Protein AF-A0A670ZK69-F1 (afdb_monomer_lite)

Foldseek 3Di:
DDPLQVLLVVLCVVVQPDWDALVVSLVSCVVVVVDPCPDPDSSVVSLVSLVVLQPDLCRQWHADPPDDRTIHGPPDSVCSVPDVVPD

Organism: Pseudonaja textilis (NCBI:txid8673)

pLDDT: mean 70.97, std 12.49, range [37.94, 87.0]

Radius of gyration: 12.97 Å; chains: 1; bounding box: 31×26×39 Å

Secondary structure (DSSP, 8-state):
--HHHHHHHHHHHHTTTSPBPHHHHHHHHHHTT-----SS-HHHHHHHHHHHHHTSTT-SEEEPTTSTT-EEE-S-GGGGG--TT--

Structure (mmCIF, N/CA/C/O backbone):
data_AF-A0A670ZK69-F1
#
_entry.id   AF-A0A670ZK69-F1
#
loop_
_atom_site.group_PDB
_atom_site.id
_atom_site.type_symbol
_atom_site.label_atom_id
_atom_site.label_alt_id
_atom_site.label_comp_id
_atom_site.label_asym_id
_atom_site.label_entity_id
_atom_site.label_seq_id
_atom_site.pdbx_PDB_ins_code
_atom_site.Cartn_x
_atom_site.Cartn_y
_atom_site.Cartn_z
_atom_site.occupancy
_atom_site.B_iso_or_equ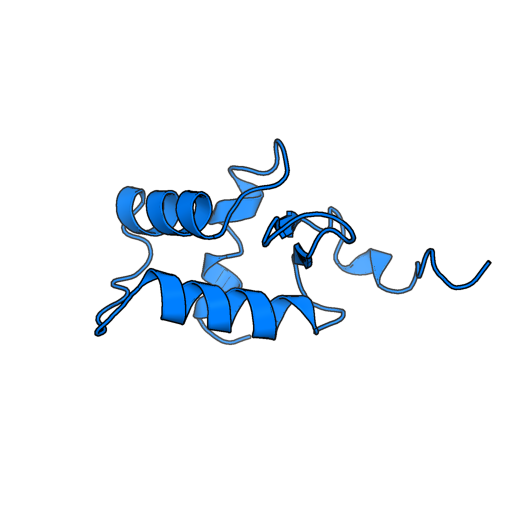iv
_atom_site.auth_seq_id
_atom_site.auth_comp_id
_atom_site.auth_asym_id
_atom_site.auth_atom_id
_atom_site.pdbx_PDB_model_num
ATOM 1 N N . LEU A 1 1 ? 7.874 -16.282 7.770 1.00 49.59 1 LEU A N 1
ATOM 2 C CA . LEU A 1 1 ? 7.227 -15.030 7.317 1.00 49.59 1 LEU A CA 1
ATOM 3 C C . LEU A 1 1 ? 6.585 -14.357 8.523 1.00 49.59 1 LEU A C 1
ATOM 5 O O . LEU A 1 1 ? 5.856 -15.023 9.244 1.00 49.59 1 LEU A O 1
ATOM 9 N N . GLY A 1 2 ? 6.894 -13.087 8.797 1.00 56.97 2 GLY A N 1
ATOM 10 C CA . GLY A 1 2 ? 6.267 -12.354 9.903 1.00 56.97 2 GLY A CA 1
ATOM 11 C C . GLY A 1 2 ? 4.777 -12.114 9.644 1.00 56.97 2 GLY A C 1
ATOM 12 O O . GLY A 1 2 ? 4.376 -11.940 8.495 1.00 56.97 2 GLY A O 1
ATOM 13 N N . VAL A 1 3 ? 3.970 -12.057 10.705 1.00 60.25 3 VAL A N 1
ATOM 14 C CA . VAL A 1 3 ? 2.501 -11.878 10.665 1.00 60.25 3 VAL A CA 1
ATOM 15 C C . VAL A 1 3 ? 2.016 -10.728 9.765 1.00 60.25 3 VAL A C 1
ATOM 17 O O . VAL A 1 3 ? 0.938 -10.807 9.192 1.00 60.25 3 VAL A O 1
ATOM 20 N N . GLY A 1 4 ? 2.819 -9.671 9.586 1.00 63.69 4 GLY A N 1
ATOM 21 C CA . GLY A 1 4 ? 2.480 -8.551 8.697 1.00 63.69 4 GLY A CA 1
ATOM 22 C C . GLY A 1 4 ? 2.545 -8.884 7.201 1.00 63.69 4 GLY A C 1
ATOM 23 O O . GLY A 1 4 ? 1.835 -8.272 6.415 1.00 63.69 4 GLY A O 1
ATOM 24 N N . SER A 1 5 ? 3.364 -9.860 6.800 1.00 65.31 5 SER A N 1
ATOM 25 C CA . SER A 1 5 ? 3.512 -10.278 5.398 1.00 65.31 5 SER A CA 1
ATOM 26 C C . SER A 1 5 ? 2.292 -11.072 4.913 1.00 65.31 5 SER A C 1
ATOM 28 O O . SER A 1 5 ? 1.773 -10.812 3.831 1.00 65.31 5 SER A O 1
ATOM 30 N N . VAL A 1 6 ? 1.774 -11.964 5.768 1.00 69.56 6 VAL A N 1
ATOM 31 C CA . VAL A 1 6 ? 0.592 -12.808 5.496 1.00 69.56 6 VAL A CA 1
ATOM 32 C C . VAL A 1 6 ? -0.691 -11.981 5.387 1.00 69.56 6 VAL A C 1
ATOM 34 O O . VAL A 1 6 ? -1.590 -12.323 4.629 1.00 69.56 6 VAL A O 1
ATOM 37 N N . LEU A 1 7 ? -0.761 -10.872 6.121 1.00 74.06 7 LEU A N 1
ATOM 38 C CA . LEU A 1 7 ? -1.897 -9.958 6.091 1.00 74.06 7 LEU A CA 1
ATOM 39 C C . LEU A 1 7 ? -1.955 -9.149 4.785 1.00 74.06 7 LEU A C 1
ATOM 41 O O . LEU A 1 7 ? -3.024 -8.966 4.214 1.00 74.06 7 LEU A O 1
ATOM 45 N N . LEU A 1 8 ? -0.794 -8.698 4.295 1.00 75.88 8 LEU A N 1
ATOM 46 C CA . LEU A 1 8 ? -0.690 -7.878 3.083 1.00 75.88 8 LEU A CA 1
ATOM 47 C C . LEU A 1 8 ? -0.977 -8.675 1.801 1.00 75.88 8 LEU A C 1
ATOM 49 O O . LEU A 1 8 ? -1.793 -8.209 1.017 1.00 75.88 8 LEU A O 1
ATOM 53 N N . SER A 1 9 ? -0.375 -9.865 1.636 1.00 73.25 9 SER A N 1
ATOM 54 C CA . SER A 1 9 ? -1.177 -11.098 1.582 1.00 73.25 9 SER A CA 1
ATOM 55 C C . SER A 1 9 ? -2.584 -11.066 1.002 1.00 73.25 9 SER A C 1
ATOM 57 O O . SER A 1 9 ? -2.858 -10.652 -0.124 1.00 73.25 9 SER A O 1
ATOM 59 N N . GLY A 1 10 ? -3.488 -11.524 1.868 1.00 75.12 10 GLY A N 1
ATOM 60 C CA . GLY A 1 10 ? -4.901 -11.671 1.573 1.00 75.12 10 GLY A CA 1
ATOM 61 C C . GLY A 1 10 ? -5.586 -10.360 1.204 1.00 75.12 10 GLY A C 1
ATOM 62 O O . GLY A 1 10 ? -6.493 -10.390 0.379 1.00 75.12 10 GLY A O 1
ATOM 63 N N . VAL A 1 11 ? -5.147 -9.214 1.747 1.00 77.19 11 VAL A N 1
ATOM 64 C CA . VAL A 1 11 ? -5.696 -7.906 1.351 1.00 77.19 11 VAL A CA 1
ATOM 65 C C . VAL A 1 11 ? -5.451 -7.669 -0.127 1.00 77.19 11 VAL A C 1
ATOM 67 O O . VAL A 1 11 ? -6.379 -7.461 -0.889 1.00 77.19 11 VAL A O 1
ATOM 70 N N . LEU A 1 12 ? -4.206 -7.720 -0.572 1.00 72.50 12 LEU A N 1
ATOM 71 C CA . LEU A 1 12 ? -3.928 -7.414 -1.961 1.00 72.50 12 LEU A CA 1
ATOM 72 C C . LEU A 1 12 ? -4.441 -8.513 -2.898 1.00 72.50 12 LEU A C 1
ATOM 74 O O . LEU A 1 12 ? -4.900 -8.185 -3.986 1.00 72.50 12 LEU A O 1
ATOM 78 N N . GLU A 1 13 ? -4.407 -9.790 -2.499 1.00 75.94 13 GLU A N 1
ATOM 79 C CA . GLU A 1 13 ? -4.960 -10.884 -3.313 1.00 75.94 13 GLU A CA 1
ATOM 80 C C . GLU A 1 13 ? -6.449 -10.663 -3.620 1.00 75.94 13 GLU A C 1
ATOM 82 O O . GLU A 1 13 ? -6.856 -10.809 -4.773 1.00 75.94 13 GLU A O 1
ATOM 87 N N . ASN A 1 14 ? -7.232 -10.206 -2.635 1.00 77.56 14 ASN A N 1
ATOM 88 C CA . ASN A 1 14 ? -8.643 -9.850 -2.825 1.00 77.56 14 ASN A CA 1
ATOM 89 C C . ASN A 1 14 ? -8.849 -8.540 -3.607 1.00 77.56 14 ASN A C 1
ATOM 91 O O . ASN A 1 14 ? -9.890 -8.365 -4.234 1.00 77.56 14 ASN A O 1
ATOM 95 N N . TYR A 1 15 ? -7.868 -7.632 -3.603 1.00 75.56 15 TYR A N 1
ATOM 96 C CA . TYR A 1 15 ? -7.947 -6.303 -4.228 1.00 75.56 15 TYR A CA 1
ATOM 97 C C . TYR A 1 15 ? -6.901 -6.119 -5.346 1.00 75.56 15 TYR A C 1
ATOM 99 O O . TYR A 1 15 ? -6.313 -5.051 -5.516 1.00 75.56 15 TYR A O 1
ATOM 107 N N . SER A 1 16 ? -6.671 -7.173 -6.132 1.00 67.12 16 SER A N 1
ATOM 108 C CA . SER A 1 16 ? -5.601 -7.276 -7.138 1.00 67.12 16 SER A CA 1
ATOM 109 C C . SER A 1 16 ? -5.876 -6.542 -8.465 1.00 67.12 16 SER A C 1
ATOM 111 O O . SER A 1 16 ? -5.058 -6.602 -9.382 1.00 67.12 16 SER A O 1
ATOM 113 N N . ASP A 1 17 ? -6.986 -5.804 -8.558 1.00 69.44 17 ASP A N 1
ATOM 114 C CA . ASP A 1 17 ? -7.469 -5.139 -9.781 1.00 69.44 17 ASP A CA 1
ATOM 115 C C . ASP A 1 17 ? -6.575 -3.967 -10.251 1.00 69.44 17 ASP A C 1
ATOM 117 O O . ASP A 1 17 ? -6.649 -3.518 -11.394 1.00 69.44 17 ASP A O 1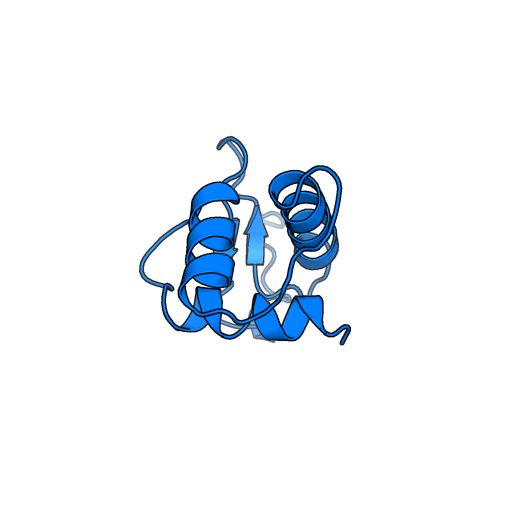
ATOM 121 N N . GLY A 1 18 ? -5.672 -3.470 -9.398 1.00 77.12 18 GLY A N 1
ATOM 122 C CA . GLY A 1 18 ? -4.754 -2.397 -9.771 1.00 77.12 18 GLY A CA 1
ATOM 123 C C . GLY A 1 18 ? -3.791 -1.963 -8.664 1.00 77.12 18 GLY A C 1
ATOM 124 O O . GLY A 1 18 ? -3.823 -2.481 -7.548 1.00 77.12 18 GLY A O 1
ATOM 125 N N . PRO A 1 19 ? -2.900 -0.996 -8.953 1.00 79.88 19 PRO A N 1
ATOM 126 C CA . PRO A 1 19 ? -1.955 -0.489 -7.968 1.00 79.88 19 PRO A CA 1
ATOM 127 C C . PRO A 1 19 ? -2.678 0.262 -6.845 1.00 79.88 19 PRO A C 1
ATOM 129 O O . PRO A 1 19 ? -3.406 1.226 -7.082 1.00 79.88 19 PRO A O 1
ATOM 132 N N . MET A 1 20 ? -2.418 -0.136 -5.603 1.00 85.06 20 MET A N 1
ATOM 133 C CA . MET A 1 20 ? -2.989 0.479 -4.410 1.00 85.06 20 MET A CA 1
ATOM 134 C C . MET A 1 20 ? -1.981 1.399 -3.719 1.00 85.06 20 MET A C 1
ATOM 136 O O . MET A 1 20 ? -0.763 1.210 -3.761 1.00 85.06 20 MET A O 1
ATOM 140 N N . THR A 1 21 ? -2.497 2.427 -3.046 1.00 86.25 21 THR A N 1
ATOM 141 C CA . THR A 1 21 ? -1.687 3.279 -2.168 1.00 86.25 21 THR A CA 1
ATOM 142 C C . THR A 1 21 ? -1.655 2.691 -0.754 1.00 86.25 21 THR A C 1
ATOM 144 O O . THR A 1 21 ? -2.602 2.009 -0.359 1.00 86.25 21 THR A O 1
ATOM 147 N N . PRO A 1 22 ? -0.640 3.017 0.069 1.00 84.94 22 PRO A N 1
ATOM 148 C CA . PRO A 1 22 ? -0.606 2.646 1.479 1.00 84.94 22 PRO A CA 1
ATOM 149 C C . PRO A 1 22 ? -1.882 3.044 2.217 1.00 84.94 22 PRO A C 1
ATOM 151 O O . PRO A 1 22 ? -2.346 2.307 3.069 1.00 84.94 22 PRO A O 1
ATOM 154 N N . LYS A 1 23 ? -2.492 4.181 1.860 1.00 86.12 23 LYS A N 1
ATOM 155 C CA . LYS A 1 23 ? -3.765 4.610 2.450 1.00 86.12 23 LYS A CA 1
ATOM 156 C C . LYS A 1 23 ? -4.913 3.657 2.120 1.00 86.12 23 LYS A C 1
ATOM 158 O O . LYS A 1 23 ? -5.674 3.327 3.015 1.00 86.12 23 LYS A O 1
ATOM 163 N N . GLN A 1 24 ? -5.024 3.201 0.870 1.00 87.00 24 GLN A N 1
ATOM 164 C CA . GLN A 1 24 ? -6.062 2.233 0.506 1.00 87.00 24 GLN A CA 1
ATOM 165 C C . GLN A 1 24 ? -5.846 0.890 1.205 1.00 87.00 24 GLN A C 1
ATOM 167 O O . GLN A 1 24 ? -6.786 0.325 1.745 1.00 87.00 24 GLN A O 1
ATOM 172 N N . ILE A 1 25 ? -4.601 0.410 1.251 1.00 84.62 25 ILE A N 1
ATOM 173 C CA . ILE A 1 25 ? -4.261 -0.838 1.944 1.00 84.62 25 ILE A CA 1
ATOM 174 C C . ILE A 1 25 ? -4.575 -0.715 3.443 1.00 84.62 25 ILE A C 1
ATOM 176 O O . ILE A 1 25 ? -5.163 -1.624 4.016 1.00 84.62 25 ILE A O 1
ATOM 180 N N . LEU A 1 26 ? -4.240 0.422 4.065 1.00 86.06 26 LEU A N 1
ATOM 181 C CA . LEU A 1 26 ? -4.589 0.717 5.456 1.00 86.06 26 LEU A CA 1
ATOM 182 C C . LEU A 1 26 ? -6.100 0.637 5.670 1.00 86.06 26 LEU A C 1
ATOM 184 O O . LEU A 1 26 ? -6.540 -0.069 6.567 1.00 86.06 26 LEU A O 1
ATOM 188 N N . GLN A 1 27 ? -6.871 1.299 4.807 1.00 85.38 27 GLN A N 1
ATOM 189 C CA . GLN A 1 27 ? -8.322 1.333 4.915 1.00 85.38 27 GLN A CA 1
ATOM 190 C C . GLN A 1 27 ? -8.932 -0.068 4.798 1.00 85.38 27 GLN A C 1
ATOM 192 O O . GLN A 1 27 ? -9.843 -0.380 5.553 1.00 85.38 27 GLN A O 1
ATOM 197 N N . VAL A 1 28 ? -8.424 -0.930 3.908 1.00 84.62 28 VAL A N 1
ATOM 198 C CA . VAL A 1 28 ? -8.892 -2.324 3.813 1.00 84.62 28 VAL A CA 1
ATOM 199 C C . VAL A 1 28 ? -8.527 -3.110 5.069 1.00 84.62 28 VAL A C 1
ATOM 201 O O . VAL A 1 28 ? -9.376 -3.808 5.600 1.00 84.62 28 VAL A O 1
ATOM 204 N N . ILE A 1 29 ? -7.310 -2.962 5.600 1.00 82.00 29 ILE A N 1
ATOM 205 C CA . ILE A 1 29 ? -6.905 -3.637 6.846 1.00 82.00 29 ILE A CA 1
ATOM 206 C C . ILE A 1 29 ? -7.796 -3.220 8.024 1.00 82.00 29 ILE A C 1
ATOM 208 O O . ILE A 1 29 ? -8.180 -4.071 8.825 1.00 82.00 29 ILE A O 1
ATOM 212 N N . GLU A 1 30 ? -8.116 -1.928 8.124 1.00 82.06 30 GLU A N 1
ATOM 213 C CA . GLU A 1 30 ? -9.018 -1.382 9.142 1.00 82.06 30 GLU A CA 1
ATOM 214 C C . GLU A 1 30 ? -10.465 -1.851 8.933 1.00 82.06 30 GLU A C 1
ATOM 216 O O . GLU A 1 30 ? -11.124 -2.229 9.897 1.00 82.06 30 GLU A O 1
ATOM 221 N N . THR A 1 31 ? -10.942 -1.875 7.685 1.00 83.00 31 THR A N 1
ATOM 222 C CA . THR A 1 31 ? -12.312 -2.289 7.329 1.00 83.00 31 THR A CA 1
ATOM 223 C C . THR A 1 31 ? -12.532 -3.780 7.562 1.00 83.00 31 THR A C 1
ATOM 225 O O . THR A 1 31 ? -13.537 -4.172 8.143 1.00 83.00 31 THR A O 1
ATOM 228 N N . GLU A 1 32 ? -11.573 -4.607 7.150 1.00 80.50 32 GLU A N 1
ATOM 229 C CA . GLU A 1 32 ? -11.613 -6.063 7.304 1.00 80.50 32 GLU A CA 1
ATOM 230 C C . GLU A 1 32 ? -11.271 -6.503 8.740 1.00 80.50 32 GLU A C 1
ATOM 232 O O . GLU A 1 32 ? -11.355 -7.684 9.071 1.00 80.50 32 GLU A O 1
ATOM 237 N N . GLY A 1 33 ? -10.838 -5.576 9.606 1.00 71.94 33 GLY A N 1
ATOM 238 C CA . GLY A 1 33 ? -10.466 -5.866 10.993 1.00 71.94 33 GLY A CA 1
ATOM 239 C C . GLY A 1 33 ? -9.281 -6.829 11.131 1.00 71.94 33 GLY A C 1
ATOM 240 O O . GLY A 1 33 ? -9.111 -7.454 12.177 1.00 71.94 33 GLY A O 1
ATOM 241 N N . LEU A 1 34 ? -8.453 -6.971 10.089 1.00 69.19 34 LEU A N 1
ATOM 242 C CA . LEU A 1 34 ? -7.433 -8.024 10.007 1.00 69.19 34 LEU A CA 1
ATOM 243 C C . LEU A 1 34 ? -6.304 -7.834 11.034 1.00 69.19 34 LEU A C 1
ATOM 245 O O . LEU A 1 34 ? -5.649 -8.805 11.419 1.00 69.19 34 LEU A O 1
ATOM 249 N N . LYS A 1 35 ? -6.040 -6.592 11.468 1.00 66.06 35 LYS A N 1
ATOM 250 C CA . LYS A 1 35 ? -5.058 -6.276 12.517 1.00 66.06 35 LYS A CA 1
ATOM 251 C C . LYS A 1 35 ? -5.311 -4.906 13.141 1.00 66.06 35 LYS A C 1
ATOM 253 O O . LYS A 1 35 ? -5.353 -3.906 12.429 1.00 66.06 35 LYS A O 1
ATOM 258 N N . GLU A 1 36 ? -5.311 -4.838 14.472 1.00 57.81 36 GLU A N 1
ATOM 259 C CA . GLU A 1 36 ? -5.131 -3.570 15.185 1.00 57.81 36 GLU A CA 1
ATOM 260 C C . GLU A 1 36 ? -3.707 -3.048 14.943 1.00 57.81 36 GLU A C 1
ATOM 262 O O . GLU A 1 36 ? -2.727 -3.527 15.523 1.00 57.81 36 GLU A O 1
ATOM 267 N N . MET A 1 37 ? -3.558 -2.054 14.067 1.00 63.84 37 MET A N 1
ATOM 268 C CA . MET A 1 37 ? -2.331 -1.260 13.998 1.00 63.84 37 MET A CA 1
ATOM 269 C C . MET A 1 37 ? -2.312 -0.259 15.160 1.00 63.84 37 MET A C 1
ATOM 271 O O . MET A 1 37 ? -2.469 0.943 14.978 1.00 63.84 37 MET A O 1
ATOM 275 N N . SER A 1 38 ? -2.133 -0.780 16.374 1.00 52.38 38 SER A N 1
ATOM 276 C CA . SER A 1 38 ? -2.080 0.010 17.605 1.00 52.38 38 SER A CA 1
ATOM 277 C C . SER A 1 38 ? -0.725 0.735 17.702 1.00 52.38 38 SER A C 1
ATOM 279 O O . SER A 1 38 ? 0.304 0.127 17.998 1.00 52.38 38 SER A O 1
ATOM 281 N N . GLY A 1 39 ? -0.692 2.031 17.369 1.00 62.50 39 GLY A N 1
ATOM 282 C CA . GLY A 1 39 ? 0.506 2.879 17.430 1.00 62.50 39 GLY A CA 1
ATOM 283 C C . GLY A 1 39 ? 0.241 4.335 17.023 1.00 62.50 39 GLY A C 1
ATOM 284 O O . GLY A 1 39 ? -0.815 4.656 16.488 1.00 62.50 39 GLY A O 1
ATOM 285 N N . THR A 1 40 ? 1.216 5.228 17.235 1.00 62.12 40 THR A N 1
ATOM 286 C CA . THR A 1 40 ? 1.087 6.692 17.034 1.00 62.12 40 THR A CA 1
ATOM 287 C C . THR A 1 40 ? 0.845 7.133 15.582 1.00 62.12 40 THR A C 1
ATOM 289 O O . THR A 1 40 ? 0.565 8.305 15.345 1.00 62.12 40 THR A O 1
ATOM 292 N N . SER A 1 41 ? 0.923 6.223 14.601 1.00 79.25 41 SER A N 1
ATOM 293 C CA . SER A 1 41 ? 0.484 6.430 13.211 1.00 79.25 41 SER A CA 1
ATOM 294 C C . SER A 1 41 ? 0.407 5.090 12.450 1.00 79.25 41 SER A C 1
ATOM 296 O O . SER A 1 41 ? 1.436 4.623 11.945 1.00 79.25 41 SER A O 1
ATOM 298 N N . PRO A 1 42 ? -0.775 4.461 12.301 1.00 79.81 42 PRO A N 1
ATOM 299 C CA . PRO A 1 42 ? -0.918 3.166 11.621 1.00 79.81 42 PRO A CA 1
ATOM 300 C C . PRO A 1 42 ? -0.451 3.205 10.156 1.00 79.81 42 PRO A C 1
ATOM 302 O O . PRO A 1 42 ? 0.182 2.265 9.677 1.00 79.81 42 PRO A O 1
ATOM 305 N N . LEU A 1 43 ? -0.619 4.342 9.472 1.00 85.31 43 LEU A N 1
ATOM 306 C CA . LEU A 1 43 ? -0.102 4.553 8.116 1.00 85.31 43 LEU A CA 1
ATOM 307 C C . LEU A 1 43 ? 1.431 4.470 8.038 1.00 85.31 43 LEU A C 1
ATOM 309 O O . LEU A 1 43 ? 1.967 3.936 7.069 1.00 85.31 43 LEU A O 1
ATOM 313 N N . ALA A 1 44 ? 2.146 4.978 9.045 1.00 84.50 44 ALA A N 1
ATOM 314 C CA . ALA A 1 44 ? 3.606 4.921 9.085 1.00 84.50 44 ALA A CA 1
ATOM 315 C C . ALA A 1 44 ? 4.097 3.487 9.331 1.00 84.50 44 ALA A C 1
ATOM 317 O O . ALA A 1 44 ? 5.039 3.037 8.677 1.00 84.50 44 ALA A O 1
ATOM 318 N N . CYS A 1 45 ? 3.414 2.752 10.216 1.00 83.31 45 CYS A N 1
ATOM 319 C CA . CYS A 1 45 ? 3.693 1.339 10.468 1.00 83.31 45 CYS A CA 1
ATOM 320 C C . CYS A 1 45 ? 3.467 0.497 9.206 1.00 83.31 45 CYS A C 1
ATOM 322 O O . CYS A 1 45 ? 4.336 -0.279 8.802 1.00 83.31 45 CYS A O 1
ATOM 324 N N . LEU A 1 46 ? 2.339 0.715 8.526 1.00 84.69 46 LEU A N 1
ATOM 325 C CA . LEU A 1 46 ? 2.045 0.072 7.254 1.00 84.69 46 LEU A CA 1
ATOM 326 C C . LEU A 1 46 ? 3.094 0.398 6.195 1.00 84.69 46 LEU A C 1
ATOM 328 O O . LEU A 1 46 ? 3.571 -0.500 5.507 1.00 84.69 46 LEU A O 1
ATOM 332 N N . ASN A 1 47 ? 3.482 1.667 6.081 1.00 85.44 47 ASN A N 1
ATOM 333 C CA . ASN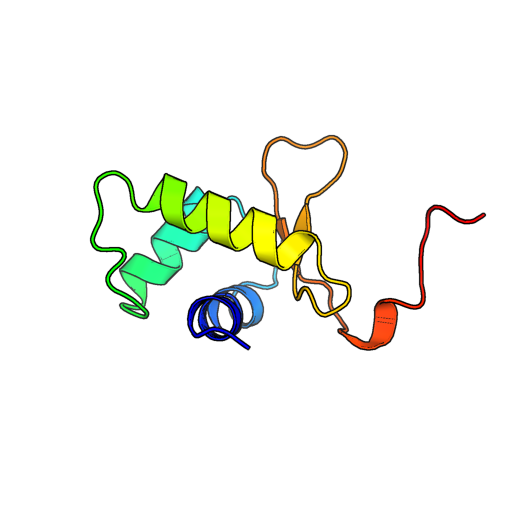 A 1 47 ? 4.483 2.083 5.112 1.00 85.44 47 ASN A CA 1
ATOM 334 C C . ASN A 1 47 ? 5.825 1.376 5.368 1.00 85.44 47 ASN A C 1
ATOM 336 O O . ASN A 1 47 ? 6.429 0.849 4.439 1.00 85.44 47 ASN A O 1
ATOM 340 N N . ALA A 1 48 ? 6.255 1.259 6.628 1.00 84.00 48 ALA A N 1
ATOM 341 C CA . ALA A 1 48 ? 7.445 0.488 6.986 1.00 84.00 48 ALA A CA 1
ATOM 342 C C . ALA A 1 48 ? 7.309 -1.003 6.620 1.00 84.00 48 ALA A C 1
ATOM 344 O O . ALA A 1 48 ? 8.243 -1.589 6.073 1.00 84.00 48 ALA A O 1
ATOM 345 N N . MET A 1 49 ? 6.140 -1.614 6.847 1.00 80.50 49 MET A N 1
ATOM 346 C CA . MET A 1 49 ? 5.878 -2.998 6.432 1.00 80.50 49 MET A CA 1
ATOM 347 C C . MET A 1 49 ? 5.925 -3.164 4.907 1.00 80.50 49 MET A C 1
ATOM 349 O O . MET A 1 49 ? 6.543 -4.115 4.423 1.00 80.50 49 MET A O 1
ATOM 353 N N . LEU A 1 50 ? 5.338 -2.238 4.145 1.00 81.44 50 LEU A N 1
ATOM 354 C CA . LEU A 1 50 ? 5.369 -2.238 2.680 1.00 81.44 50 LEU A CA 1
ATOM 355 C C . LEU A 1 50 ? 6.798 -2.081 2.146 1.00 81.44 50 LEU A C 1
ATOM 357 O O . LEU A 1 50 ? 7.224 -2.816 1.254 1.00 81.44 50 LEU A O 1
ATOM 361 N N . HIS A 1 51 ? 7.577 -1.176 2.737 1.00 82.81 51 HIS A N 1
ATOM 362 C CA . HIS A 1 51 ? 8.985 -0.975 2.398 1.00 82.81 51 HIS A CA 1
ATOM 363 C C . HIS A 1 51 ? 9.852 -2.204 2.700 1.00 82.81 51 HIS A C 1
ATOM 365 O O . HIS A 1 51 ? 10.708 -2.555 1.889 1.00 82.81 51 HIS A O 1
ATOM 371 N N . SER A 1 52 ? 9.627 -2.881 3.827 1.00 79.50 52 SER A N 1
ATOM 372 C CA . SER A 1 52 ? 10.376 -4.092 4.186 1.00 79.50 52 SER A CA 1
ATOM 373 C C . SER A 1 52 ? 10.046 -5.275 3.278 1.00 79.50 52 SER A C 1
ATOM 375 O O . SER A 1 52 ? 10.948 -5.986 2.852 1.00 79.50 52 SER A O 1
ATOM 377 N N . ASN A 1 53 ? 8.770 -5.477 2.943 1.00 72.81 53 ASN A N 1
ATOM 378 C CA . ASN A 1 53 ? 8.354 -6.590 2.084 1.00 72.81 53 ASN A CA 1
ATOM 379 C C . ASN A 1 53 ? 8.683 -6.342 0.600 1.00 72.81 53 ASN A C 1
ATOM 381 O O . ASN A 1 53 ? 9.010 -7.290 -0.101 1.00 72.81 53 ASN A O 1
ATOM 385 N N . SER A 1 54 ? 8.666 -5.090 0.124 1.00 73.88 54 SER A N 1
ATOM 386 C CA . SER A 1 54 ? 8.967 -4.764 -1.286 1.00 73.88 54 SER A CA 1
ATOM 387 C C . SER A 1 54 ? 10.433 -4.929 -1.695 1.00 73.88 54 SER A C 1
ATOM 389 O O . SER A 1 54 ? 10.740 -4.914 -2.885 1.00 73.88 54 SER A O 1
ATOM 391 N N . ARG A 1 55 ? 11.346 -5.079 -0.730 1.00 70.94 55 ARG A N 1
ATOM 392 C CA . ARG A 1 55 ? 12.773 -5.341 -0.980 1.00 70.94 55 ARG A CA 1
ATOM 393 C C . ARG A 1 55 ? 13.100 -6.817 -1.169 1.00 70.94 55 ARG A C 1
ATOM 395 O O . ARG A 1 55 ? 14.162 -7.133 -1.697 1.00 70.94 55 ARG A O 1
ATOM 402 N N . SER A 1 56 ? 12.228 -7.705 -0.713 1.00 65.38 56 SER A N 1
ATOM 403 C CA . SER A 1 56 ? 12.457 -9.141 -0.804 1.00 65.38 56 SER A CA 1
ATOM 404 C C . SER A 1 56 ? 12.080 -9.643 -2.194 1.00 65.38 56 SER A C 1
ATOM 406 O O . SER A 1 56 ? 11.066 -9.224 -2.749 1.00 65.38 56 SER A O 1
ATOM 408 N N . CYS A 1 57 ? 12.853 -10.584 -2.743 1.00 61.97 57 CYS A N 1
ATOM 409 C CA . CYS A 1 57 ? 12.417 -11.341 -3.919 1.00 61.97 57 CYS A CA 1
ATOM 410 C C . CYS A 1 57 ? 11.118 -12.091 -3.602 1.00 61.97 57 CYS A C 1
ATOM 412 O O . CYS A 1 57 ? 10.164 -11.987 -4.352 1.00 61.97 57 CYS A O 1
ATOM 414 N N . ASP A 1 58 ? 10.995 -12.713 -2.434 1.00 62.38 58 ASP A N 1
ATOM 415 C CA . ASP A 1 58 ? 9.722 -13.284 -1.962 1.00 62.38 58 ASP A CA 1
ATOM 416 C C . ASP A 1 58 ? 8.663 -12.224 -1.599 1.00 62.38 58 ASP A C 1
ATOM 418 O O . ASP A 1 58 ? 7.594 -12.541 -1.080 1.00 62.38 58 ASP A O 1
ATOM 422 N N . GLY A 1 59 ? 8.965 -10.945 -1.833 1.00 64.56 59 GLY A N 1
ATOM 423 C CA . GLY A 1 59 ? 8.040 -9.843 -1.682 1.00 64.56 59 GLY A CA 1
ATOM 424 C C . GLY A 1 59 ? 6.868 -9.999 -2.638 1.00 64.56 59 GLY A C 1
ATOM 425 O O . GLY A 1 59 ? 7.019 -10.002 -3.859 1.00 64.56 59 GLY A O 1
ATOM 426 N N . LEU A 1 60 ? 5.675 -10.077 -2.063 1.00 70.69 60 LEU A N 1
ATOM 427 C CA . LEU A 1 60 ? 4.421 -10.198 -2.803 1.00 70.69 60 LEU A CA 1
ATOM 428 C C . LEU A 1 60 ? 4.080 -8.933 -3.599 1.00 70.69 60 LEU A C 1
ATOM 430 O O . LEU A 1 60 ? 3.229 -8.969 -4.481 1.00 70.69 60 LEU A O 1
ATOM 434 N N . PHE A 1 61 ? 4.733 -7.811 -3.308 1.00 76.56 61 PHE A N 1
ATOM 435 C CA . PHE A 1 61 ? 4.438 -6.514 -3.901 1.00 76.56 61 PHE A CA 1
ATOM 436 C C . PHE A 1 61 ? 5.709 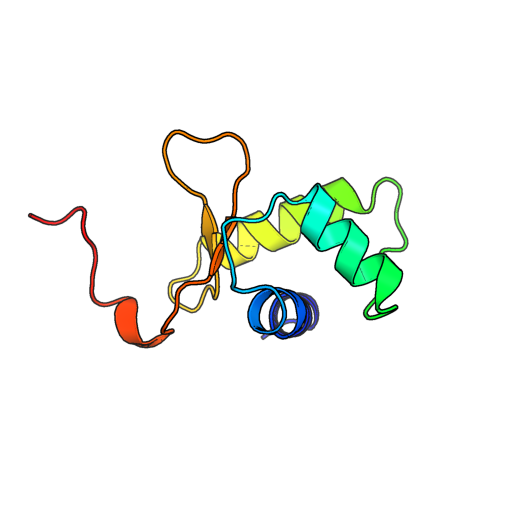-5.719 -4.160 1.00 76.56 61 PHE A C 1
ATOM 438 O O . PHE A 1 61 ? 6.700 -5.845 -3.445 1.00 76.56 61 PHE A O 1
ATOM 445 N N . TYR A 1 62 ? 5.661 -4.857 -5.170 1.00 74.44 62 TYR A N 1
ATOM 446 C CA . TYR A 1 62 ? 6.750 -3.951 -5.510 1.00 74.44 62 TYR A CA 1
ATOM 447 C C . TYR A 1 62 ? 6.243 -2.517 -5.618 1.00 74.44 62 TYR A C 1
ATOM 449 O O . TYR A 1 62 ? 5.072 -2.257 -5.913 1.00 74.44 62 TYR A O 1
ATOM 457 N N . LYS A 1 63 ? 7.143 -1.571 -5.349 1.00 80.00 63 LYS A N 1
ATOM 458 C CA . LYS A 1 63 ? 6.871 -0.148 -5.526 1.00 80.00 63 LYS A CA 1
ATOM 459 C C . LYS A 1 63 ? 6.966 0.192 -7.009 1.00 80.00 63 LYS A C 1
ATOM 461 O O . LYS A 1 63 ? 7.974 -0.112 -7.643 1.00 80.00 63 LYS A O 1
ATOM 466 N N . LEU A 1 64 ? 5.951 0.860 -7.545 1.00 79.56 64 LEU A N 1
ATOM 467 C CA . LEU A 1 64 ? 5.972 1.315 -8.930 1.00 79.56 64 LEU A CA 1
ATOM 468 C C . LEU A 1 64 ? 7.033 2.416 -9.124 1.00 79.56 64 LEU A C 1
ATOM 470 O O . LEU A 1 64 ? 6.960 3.456 -8.455 1.00 79.56 64 LEU A O 1
ATOM 474 N N . PRO A 1 65 ? 8.008 2.226 -10.034 1.00 73.12 65 PRO A N 1
ATOM 475 C CA . PRO A 1 65 ? 8.957 3.277 -10.378 1.00 73.12 65 PRO A CA 1
ATOM 476 C C . PRO A 1 65 ? 8.222 4.446 -11.053 1.00 73.12 65 PRO A C 1
ATOM 478 O O . PRO A 1 65 ? 7.256 4.258 -11.790 1.00 73.12 65 PRO A O 1
ATOM 481 N N . GLY A 1 66 ? 8.643 5.679 -10.759 1.00 77.44 66 GLY A N 1
ATOM 482 C CA . GLY A 1 66 ? 8.037 6.893 -11.327 1.00 77.44 66 GLY A CA 1
ATOM 483 C C . GLY A 1 66 ? 6.691 7.316 -10.719 1.00 77.44 66 GLY A C 1
ATOM 484 O O . GLY A 1 66 ? 6.122 8.320 -11.144 1.00 77.44 66 GLY A O 1
ATOM 485 N N . ARG A 1 67 ? 6.172 6.603 -9.708 1.00 73.56 67 ARG A N 1
ATOM 486 C CA . ARG A 1 67 ? 4.938 6.972 -8.994 1.00 73.56 67 ARG A CA 1
ATOM 487 C C . ARG A 1 67 ? 5.168 7.067 -7.483 1.00 73.56 67 ARG A C 1
ATOM 489 O O . ARG A 1 67 ? 5.877 6.257 -6.884 1.00 73.56 67 ARG A O 1
ATOM 496 N N . ILE A 1 68 ? 4.565 8.073 -6.846 1.00 75.38 68 ILE A N 1
ATOM 497 C CA . ILE A 1 68 ? 4.679 8.289 -5.398 1.00 75.38 68 ILE A CA 1
ATOM 498 C C . ILE A 1 68 ? 3.912 7.183 -4.673 1.00 75.38 68 ILE A C 1
ATOM 500 O O . ILE A 1 68 ? 2.690 7.130 -4.751 1.00 75.38 68 ILE A O 1
ATOM 504 N N . SER A 1 69 ? 4.641 6.332 -3.947 1.00 75.81 69 SER A N 1
ATOM 505 C CA . SER A 1 69 ? 4.092 5.347 -3.003 1.00 75.81 69 SER A CA 1
ATOM 506 C C . SER A 1 69 ? 2.909 4.535 -3.553 1.00 75.81 69 SER A C 1
ATOM 508 O O . SER A 1 69 ? 1.903 4.355 -2.877 1.00 75.81 69 SER A O 1
ATOM 510 N N . LEU A 1 70 ? 3.005 4.076 -4.801 1.00 81.19 70 LEU A N 1
ATOM 511 C CA . LEU A 1 70 ? 2.066 3.106 -5.355 1.00 81.19 70 LEU A CA 1
ATOM 512 C C . LEU A 1 70 ? 2.693 1.719 -5.278 1.00 81.19 70 LEU A C 1
ATOM 514 O O . LEU A 1 70 ? 3.829 1.524 -5.717 1.00 81.19 70 LEU A O 1
ATOM 518 N N . PHE A 1 71 ? 1.947 0.780 -4.711 1.00 80.69 71 PHE A N 1
ATOM 519 C CA . PHE A 1 71 ? 2.340 -0.612 -4.565 1.00 80.69 71 PHE A CA 1
ATOM 520 C C . PHE A 1 71 ? 1.391 -1.476 -5.380 1.00 80.69 71 PHE A C 1
ATOM 522 O O . PHE A 1 71 ? 0.194 -1.213 -5.447 1.00 80.69 71 PHE A O 1
ATOM 529 N N . THR A 1 72 ? 1.933 -2.502 -6.017 1.00 77.50 72 THR A N 1
ATOM 530 C CA . THR A 1 72 ? 1.137 -3.460 -6.780 1.00 77.50 72 THR A CA 1
ATOM 531 C C . THR A 1 72 ? 1.610 -4.872 -6.493 1.00 77.50 72 THR A C 1
ATOM 533 O O . THR A 1 72 ? 2.763 -5.072 -6.094 1.00 77.50 72 THR A O 1
ATOM 536 N N . LEU A 1 73 ? 0.721 -5.842 -6.689 1.00 74.81 73 LEU A N 1
ATOM 537 C CA . LEU A 1 73 ? 1.046 -7.248 -6.527 1.00 74.81 73 LEU A CA 1
ATOM 538 C C . LEU A 1 73 ? 1.959 -7.748 -7.632 1.00 74.81 73 LEU A C 1
ATOM 540 O O . LEU A 1 73 ? 1.798 -7.455 -8.818 1.00 74.81 73 LEU A O 1
ATOM 544 N N . LYS A 1 74 ? 2.886 -8.605 -7.228 1.00 68.75 74 LYS A N 1
ATOM 545 C CA . LYS A 1 74 ? 3.646 -9.445 -8.131 1.00 68.75 74 LYS A CA 1
ATOM 546 C C . LYS A 1 74 ? 2.805 -10.693 -8.377 1.00 68.75 74 LYS A C 1
ATOM 548 O O . LYS A 1 74 ? 2.754 -11.586 -7.543 1.00 68.75 74 LYS A O 1
ATOM 553 N N . VAL A 1 75 ? 2.148 -10.755 -9.537 1.00 58.16 75 VAL A N 1
ATOM 554 C CA . VAL A 1 75 ? 1.173 -11.809 -9.899 1.00 58.16 75 VAL A CA 1
ATOM 555 C C . VAL A 1 75 ? 1.762 -13.235 -9.877 1.00 58.16 75 VAL A C 1
ATOM 557 O O . VAL A 1 75 ? 1.018 -14.202 -9.983 1.00 58.16 75 VAL A O 1
ATOM 560 N N . ARG A 1 76 ? 3.075 -13.424 -9.672 1.00 54.50 76 ARG A N 1
ATOM 561 C CA . ARG A 1 76 ? 3.658 -14.727 -9.312 1.00 54.50 76 ARG A CA 1
ATOM 562 C C . ARG A 1 76 ? 4.907 -14.563 -8.431 1.00 54.50 76 ARG A C 1
ATOM 564 O O . ARG A 1 76 ? 5.846 -13.902 -8.885 1.00 54.50 76 ARG A O 1
ATOM 571 N N . PRO A 1 77 ? 5.020 -15.254 -7.279 1.00 50.22 77 PRO A N 1
ATOM 572 C CA . PRO A 1 77 ? 6.279 -15.332 -6.525 1.00 50.22 77 PRO A CA 1
ATOM 573 C C . PRO A 1 77 ? 7.406 -16.018 -7.325 1.00 50.22 77 PRO A C 1
ATOM 575 O O . PRO A 1 77 ? 8.584 -15.786 -7.078 1.00 50.22 77 PRO A O 1
ATOM 578 N N . ALA A 1 78 ? 7.063 -16.786 -8.367 1.00 49.94 78 ALA A N 1
ATOM 579 C CA . ALA A 1 78 ? 8.029 -17.410 -9.273 1.00 49.94 78 ALA A CA 1
ATOM 580 C C . ALA A 1 78 ? 8.709 -16.435 -10.259 1.00 49.94 78 ALA A C 1
ATOM 582 O O . ALA A 1 78 ? 9.687 -16.805 -10.907 1.00 49.94 78 ALA A O 1
ATOM 583 N N . LEU A 1 79 ? 8.223 -15.192 -10.408 1.00 50.09 79 LEU A N 1
ATOM 584 C CA . LEU A 1 79 ? 8.775 -14.249 -11.392 1.00 50.09 79 LEU A CA 1
ATOM 585 C C . LEU A 1 79 ? 10.001 -13.474 -10.887 1.00 50.09 79 LEU A C 1
ATOM 587 O O . LEU A 1 79 ? 10.484 -12.573 -11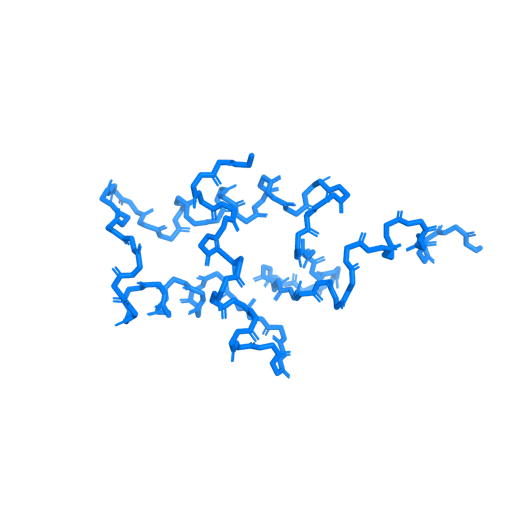.562 1.00 50.09 79 LEU A O 1
ATOM 591 N N . CYS A 1 80 ? 10.526 -13.796 -9.708 1.00 50.16 80 CYS A N 1
ATOM 592 C CA . CYS A 1 80 ? 11.721 -13.150 -9.156 1.00 50.16 80 CYS A CA 1
ATOM 593 C C . CYS A 1 80 ? 13.017 -13.515 -9.883 1.00 50.16 80 CYS A C 1
ATOM 595 O O . CYS A 1 80 ? 14.045 -12.896 -9.638 1.00 50.16 80 CYS A O 1
ATOM 597 N N . SER A 1 81 ? 12.946 -14.445 -10.837 1.00 46.56 81 SER A N 1
ATOM 598 C CA . SER A 1 81 ? 13.993 -14.657 -11.839 1.00 46.56 81 SER A CA 1
ATOM 599 C C . SER A 1 81 ? 13.867 -13.727 -13.060 1.00 46.56 81 SER A C 1
ATOM 601 O O . SER A 1 81 ? 14.796 -13.625 -13.852 1.00 46.56 81 SER A O 1
ATOM 603 N N . PHE A 1 82 ? 12.742 -13.021 -13.228 1.00 52.03 82 PHE A N 1
ATOM 604 C CA . PHE A 1 82 ? 12.544 -12.080 -14.329 1.00 52.03 82 PHE A CA 1
ATOM 605 C C . PHE A 1 82 ? 12.797 -10.654 -13.840 1.00 52.03 82 PHE A C 1
ATOM 607 O O . PHE A 1 82 ? 11.908 -9.982 -13.314 1.00 52.03 82 PHE A O 1
ATOM 614 N N . ASN A 1 83 ? 14.045 -10.216 -13.984 1.00 45.66 83 ASN A N 1
ATOM 615 C CA . ASN A 1 83 ? 14.439 -8.832 -13.780 1.00 45.66 83 ASN A CA 1
ATOM 616 C C . ASN A 1 83 ? 14.312 -8.083 -15.125 1.00 45.66 83 ASN A C 1
ATOM 618 O O . ASN A 1 83 ? 15.101 -8.343 -16.035 1.00 45.66 83 ASN A O 1
ATOM 622 N N . PRO A 1 84 ? 13.320 -7.192 -15.315 1.00 47.06 84 PRO A N 1
ATOM 623 C CA . PRO A 1 84 ? 13.174 -6.443 -16.563 1.00 47.06 84 PRO A CA 1
ATOM 624 C C . PRO A 1 84 ? 14.262 -5.371 -16.761 1.00 47.06 84 PRO A C 1
ATOM 626 O O . PRO A 1 84 ? 14.345 -4.811 -17.848 1.00 47.06 84 PRO A O 1
ATOM 629 N N . GLU A 1 85 ? 15.109 -5.108 -15.756 1.00 47.03 85 GLU A N 1
ATOM 630 C CA . GLU A 1 85 ? 16.240 -4.166 -15.846 1.00 47.03 85 GLU A CA 1
ATOM 631 C C . GLU A 1 85 ? 17.556 -4.797 -16.348 1.00 47.03 85 GLU A C 1
ATOM 633 O O . GLU A 1 85 ? 18.585 -4.132 -16.372 1.00 47.03 85 GLU A O 1
ATOM 638 N N . THR A 1 86 ? 17.554 -6.068 -16.768 1.00 43.19 86 THR A N 1
ATOM 639 C CA . THR A 1 86 ? 18.734 -6.746 -17.353 1.00 43.19 86 THR A CA 1
ATOM 640 C C . THR A 1 86 ? 18.585 -7.058 -18.847 1.00 43.19 86 THR A C 1
ATOM 642 O O . THR A 1 86 ? 18.961 -8.142 -19.289 1.00 43.19 86 THR A O 1
ATOM 645 N N . ARG A 1 87 ? 18.035 -6.130 -19.641 1.00 37.94 87 ARG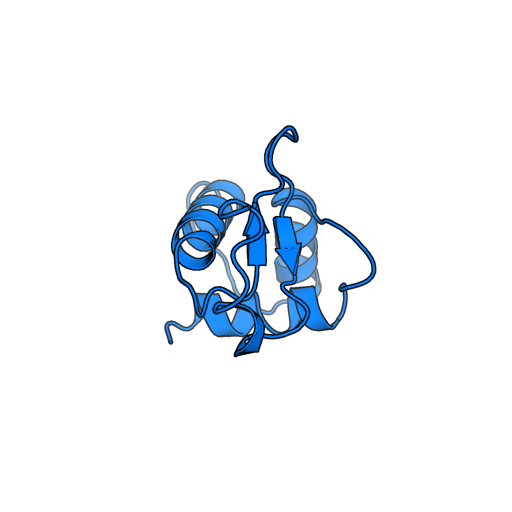 A N 1
ATOM 646 C CA . ARG A 1 87 ? 18.157 -6.169 -21.108 1.00 37.94 87 ARG A CA 1
ATOM 647 C C . ARG A 1 87 ? 19.085 -5.080 -21.614 1.00 37.94 87 ARG A C 1
ATOM 649 O O . ARG A 1 87 ? 18.879 -3.921 -21.203 1.00 37.94 87 ARG A O 1
#

Sequence (87 aa):
LGVGSVLLSGVLENYSDGPMTPKQILQVIETEGLKEMSGTSPLACLNAMLHSNSRSCDGLFYKLPGRISLFTLKVRPALCSFNPETR

InterPro domains:
  IPR007759 ASXL, HARE-HTH domain [PF05066] (11-72)
  IPR007759 ASXL, HARE-HTH domain [PS51913] (2-76)
  IPR024811 Polycomb protein ASX/ASX-like [PTHR13578] (11-80)